Protein AF-A0A1G5VJT3-F1 (afdb_monomer_lite)

Sequence (89 aa):
MIRCPMCDEEIDEDDVEFDCPFCSNMDMGEGFYRCENCETLFDYNGELWVCHYCHNHGMHRFEPSYDDEDYCEDENPDVNQGWVGEHYG

pLDDT: mean 70.48, std 19.37, range [35.09, 91.69]

Secondary structure (DSSP, 8-state):
-EE-TTT--EE-TT--B-S-TTT--S--SS-BEE-TTT--EE-TTSPBPB-TTT--B---------S----------------------

Structure (mmCIF, N/CA/C/O backbone):
data_AF-A0A1G5VJT3-F1
#
_entry.id   AF-A0A1G5VJT3-F1
#
loop_
_atom_site.group_PDB
_atom_site.id
_atom_site.type_symbol
_atom_site.label_atom_id
_atom_site.label_alt_id
_atom_site.label_comp_id
_atom_site.label_asym_id
_atom_site.label_entity_id
_atom_site.label_seq_id
_atom_site.pdbx_PDB_ins_code
_atom_site.Cartn_x
_atom_site.Cartn_y
_atom_site.Cartn_z
_atom_site.occupancy
_atom_site.B_iso_or_equiv
_atom_site.auth_seq_id
_atom_site.auth_comp_id
_atom_site.auth_asym_id
_atom_site.auth_atom_id
_atom_site.pdbx_PDB_model_num
ATOM 1 N N . MET A 1 1 ? -10.551 10.530 6.701 1.00 83.94 1 MET A N 1
ATOM 2 C CA . MET A 1 1 ? -10.366 9.147 7.198 1.00 83.94 1 MET A CA 1
ATOM 3 C C . MET A 1 1 ? -10.631 8.152 6.079 1.00 83.94 1 MET A C 1
ATOM 5 O O . MET A 1 1 ? -11.689 8.198 5.454 1.00 83.94 1 MET A O 1
ATOM 9 N N . ILE A 1 2 ? -9.645 7.302 5.810 1.00 88.69 2 ILE A N 1
ATOM 10 C CA . ILE A 1 2 ? -9.589 6.319 4.722 1.00 88.69 2 ILE A CA 1
ATOM 11 C C . ILE A 1 2 ? -9.485 4.919 5.347 1.00 88.69 2 ILE A C 1
ATOM 13 O O . ILE A 1 2 ? -8.973 4.779 6.451 1.00 88.69 2 ILE A O 1
ATOM 17 N N . ARG A 1 3 ? -9.998 3.877 4.685 1.00 90.25 3 ARG A N 1
ATOM 18 C CA . ARG A 1 3 ? -9.982 2.501 5.213 1.00 90.25 3 ARG A CA 1
ATOM 19 C C . ARG A 1 3 ? -9.042 1.617 4.418 1.00 90.25 3 ARG A C 1
ATOM 21 O O . ARG A 1 3 ? -9.081 1.632 3.190 1.00 90.25 3 ARG A O 1
ATOM 28 N N . CYS A 1 4 ? -8.238 0.822 5.118 1.00 88.56 4 CYS A N 1
ATOM 29 C CA . CYS A 1 4 ? -7.373 -0.148 4.469 1.00 88.56 4 CYS A CA 1
ATOM 30 C C . CYS A 1 4 ? -8.214 -1.213 3.736 1.00 88.56 4 CYS A C 1
ATOM 32 O O . CYS A 1 4 ? -9.033 -1.877 4.375 1.00 88.56 4 CYS A O 1
ATOM 34 N N . PRO A 1 5 ? -7.979 -1.468 2.436 1.00 88.12 5 PRO A N 1
ATOM 35 C CA . PRO A 1 5 ? -8.753 -2.446 1.669 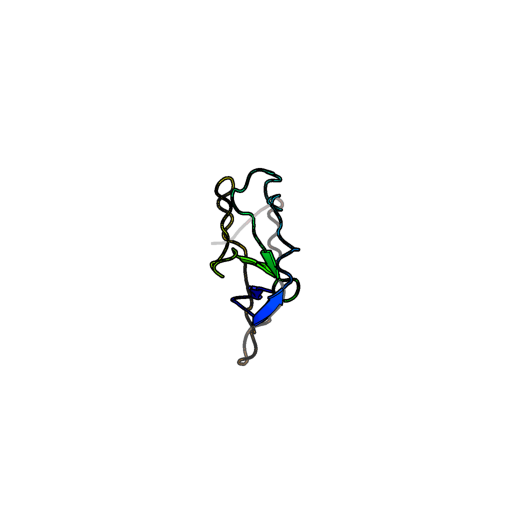1.00 88.12 5 PRO A CA 1
ATOM 36 C C . PRO A 1 5 ? -8.523 -3.907 2.097 1.00 88.12 5 PRO A C 1
ATOM 38 O O . PRO A 1 5 ? -9.287 -4.782 1.696 1.00 88.12 5 PRO A O 1
ATOM 41 N N . MET A 1 6 ? -7.486 -4.187 2.897 1.00 87.00 6 MET A N 1
ATOM 42 C CA . MET A 1 6 ? -7.116 -5.547 3.313 1.00 87.00 6 MET A CA 1
ATOM 43 C C . MET A 1 6 ? -7.574 -5.906 4.729 1.00 87.00 6 MET A C 1
ATOM 45 O O . MET A 1 6 ? -7.967 -7.046 4.964 1.00 87.00 6 MET A O 1
ATOM 49 N N . CYS A 1 7 ? -7.513 -4.965 5.675 1.00 88.19 7 CYS A N 1
ATOM 50 C CA . CYS A 1 7 ? -7.846 -5.219 7.082 1.00 88.19 7 CYS A CA 1
ATOM 51 C C . CYS A 1 7 ? -8.912 -4.279 7.668 1.00 88.19 7 CYS A C 1
ATOM 53 O O . CYS A 1 7 ? -9.235 -4.426 8.843 1.00 88.19 7 CYS A O 1
ATOM 55 N N . ASP A 1 8 ? -9.462 -3.351 6.872 1.00 88.50 8 ASP A N 1
ATOM 56 C CA . ASP A 1 8 ? -10.496 -2.374 7.276 1.00 88.50 8 ASP A CA 1
ATOM 57 C C . ASP A 1 8 ? -10.069 -1.447 8.436 1.00 88.50 8 ASP A C 1
ATOM 59 O O . ASP A 1 8 ? -10.901 -0.827 9.097 1.00 88.50 8 ASP A O 1
ATOM 63 N N . GLU A 1 9 ? -8.758 -1.335 8.684 1.00 89.12 9 GLU A N 1
ATOM 64 C CA . GLU A 1 9 ? -8.198 -0.379 9.643 1.00 89.12 9 GLU A CA 1
ATOM 65 C C . GLU A 1 9 ? -8.449 1.056 9.160 1.00 89.12 9 GLU A C 1
ATOM 67 O O . GLU A 1 9 ? -8.283 1.359 7.971 1.00 89.12 9 GLU A O 1
ATOM 72 N N . GLU A 1 10 ? -8.835 1.941 10.079 1.00 90.62 10 GLU A N 1
ATOM 73 C CA . GLU A 1 10 ? -9.043 3.361 9.795 1.00 90.62 10 GLU A CA 1
ATOM 74 C C . GLU A 1 10 ? -7.706 4.108 9.835 1.00 90.62 10 GLU A C 1
ATOM 76 O O . GLU A 1 10 ? -6.977 4.059 10.821 1.00 90.62 10 GLU A O 1
ATOM 81 N N . ILE A 1 11 ? -7.394 4.804 8.747 1.00 90.56 11 ILE A N 1
ATOM 82 C CA . ILE A 1 11 ? -6.149 5.543 8.531 1.00 90.56 11 ILE A CA 1
ATOM 83 C C . ILE A 1 11 ? -6.495 7.022 8.335 1.00 90.56 11 ILE A C 1
ATOM 85 O O . ILE A 1 11 ? -7.532 7.365 7.742 1.00 90.56 11 ILE A O 1
ATOM 89 N N . ASP A 1 12 ? -5.655 7.907 8.871 1.00 90.00 12 ASP A N 1
ATOM 90 C CA . ASP A 1 12 ? -5.845 9.345 8.716 1.00 90.00 12 ASP A CA 1
ATOM 91 C C . ASP A 1 12 ? -5.581 9.767 7.261 1.00 90.00 12 ASP A C 1
ATOM 93 O O . ASP A 1 12 ? -4.706 9.241 6.578 1.00 90.00 12 ASP A O 1
ATOM 97 N N . GLU A 1 13 ? -6.374 10.710 6.756 1.00 87.00 13 GLU A N 1
ATOM 98 C CA . GLU A 1 13 ? -6.180 11.239 5.401 1.00 87.00 13 GLU A CA 1
ATOM 99 C C . GLU A 1 13 ? -4.915 12.100 5.287 1.00 87.00 13 GLU A C 1
ATOM 101 O O . GLU A 1 13 ? -4.374 12.236 4.187 1.00 87.00 13 GLU A O 1
ATOM 106 N N . ASP A 1 14 ? -4.436 12.622 6.421 1.00 87.94 14 ASP A N 1
ATOM 107 C CA . ASP A 1 14 ? -3.207 13.406 6.530 1.00 87.94 14 ASP A CA 1
ATOM 108 C C . ASP A 1 14 ? -1.928 12.534 6.511 1.00 87.94 14 ASP A C 1
ATOM 110 O O . ASP A 1 14 ? -0.844 13.062 6.257 1.00 87.94 14 ASP A O 1
ATOM 114 N N . ASP A 1 15 ? -2.034 11.208 6.699 1.00 88.12 15 ASP A N 1
ATOM 115 C CA . ASP A 1 15 ? -0.909 10.245 6.691 1.00 88.12 15 ASP A CA 1
ATOM 116 C C . ASP A 1 15 ? -0.500 9.803 5.268 1.00 88.12 15 ASP A C 1
ATOM 118 O O . ASP A 1 15 ? -0.064 8.675 5.027 1.00 88.12 15 ASP A O 1
ATOM 122 N N . VAL A 1 16 ? -0.665 10.687 4.284 1.00 89.19 16 VAL A N 1
ATOM 123 C CA . VAL A 1 16 ? -0.277 10.418 2.896 1.00 89.19 16 VAL A CA 1
ATOM 124 C C . VAL A 1 16 ? 1.245 10.486 2.725 1.00 89.19 16 VAL A C 1
ATOM 126 O O . VAL A 1 16 ? 1.901 11.465 3.090 1.00 89.19 16 VAL A O 1
ATOM 129 N N . GLU A 1 17 ? 1.815 9.457 2.105 1.00 88.25 17 GLU A N 1
ATOM 130 C CA . GLU A 1 17 ? 3.230 9.382 1.756 1.00 88.25 17 GLU A CA 1
ATOM 131 C C . GLU A 1 17 ? 3.456 9.599 0.251 1.00 88.25 17 GLU A C 1
ATOM 133 O O . GLU A 1 17 ? 2.676 9.171 -0.599 1.00 88.25 17 GLU A O 1
ATOM 138 N N . PHE A 1 18 ? 4.565 10.261 -0.093 1.00 87.62 18 PHE A N 1
ATOM 139 C CA . PHE A 1 18 ? 4.954 10.544 -1.486 1.00 87.62 18 PHE A CA 1
ATOM 140 C C . PHE A 1 18 ? 6.304 9.934 -1.874 1.00 87.62 18 PHE A C 1
ATOM 142 O O . PHE A 1 18 ? 6.638 9.891 -3.059 1.00 87.62 18 PHE A O 1
ATOM 149 N N . ASP A 1 19 ? 7.083 9.465 -0.897 1.00 86.19 19 ASP A N 1
ATOM 150 C CA . ASP A 1 19 ? 8.372 8.831 -1.146 1.00 86.19 19 ASP A CA 1
ATOM 151 C C . ASP A 1 19 ? 8.201 7.318 -1.242 1.00 86.19 19 ASP A C 1
ATOM 153 O O . ASP A 1 19 ? 7.682 6.676 -0.334 1.00 86.19 19 ASP A O 1
ATOM 157 N N . CYS A 1 20 ? 8.626 6.723 -2.355 1.00 83.88 20 CYS A N 1
ATOM 158 C CA . CYS A 1 20 ? 8.540 5.273 -2.488 1.00 83.88 20 CYS A CA 1
ATOM 159 C C . CYS A 1 20 ? 9.584 4.586 -1.592 1.00 83.88 20 CYS A C 1
ATOM 161 O O . CYS A 1 20 ? 10.782 4.746 -1.849 1.00 83.88 20 CYS A O 1
ATOM 163 N N . PRO A 1 21 ? 9.187 3.701 -0.659 1.00 80.00 21 PRO A N 1
ATOM 164 C CA . PRO A 1 21 ? 10.118 3.062 0.276 1.00 80.00 21 PRO A CA 1
ATOM 165 C C . PRO A 1 21 ? 11.111 2.098 -0.396 1.00 80.00 21 PRO A C 1
ATOM 167 O O . PRO A 1 21 ? 12.082 1.669 0.222 1.00 80.00 21 PRO A O 1
ATOM 170 N N . PHE A 1 22 ? 10.896 1.747 -1.668 1.00 82.00 22 PHE A N 1
ATOM 171 C CA . PHE A 1 22 ? 11.722 0.777 -2.396 1.00 82.00 22 PHE A CA 1
ATOM 172 C C . PHE A 1 22 ? 12.757 1.411 -3.317 1.00 82.00 22 PHE A C 1
ATOM 174 O O . PHE A 1 22 ? 13.823 0.838 -3.533 1.00 82.00 22 PHE A O 1
ATOM 181 N N . CYS A 1 23 ? 12.432 2.558 -3.911 1.00 82.88 23 CYS A N 1
ATOM 182 C CA . CYS A 1 23 ? 13.323 3.236 -4.850 1.00 82.88 23 CYS A CA 1
ATOM 183 C C . CYS A 1 23 ? 13.657 4.677 -4.452 1.00 82.88 23 CYS A C 1
ATOM 185 O O . CYS A 1 23 ? 14.383 5.326 -5.200 1.00 82.88 23 CYS A O 1
ATOM 187 N N . SER A 1 24 ? 13.131 5.170 -3.322 1.00 79.25 24 SER A N 1
ATOM 188 C CA . SER A 1 24 ? 13.353 6.522 -2.777 1.00 79.25 24 SER A CA 1
ATOM 189 C C . SER A 1 24 ? 13.129 7.638 -3.799 1.00 79.25 24 SER A C 1
ATOM 191 O O . SER A 1 24 ? 13.843 8.642 -3.833 1.00 79.25 24 SER A O 1
ATOM 193 N N . ASN A 1 25 ? 12.180 7.413 -4.710 1.00 79.56 25 ASN A N 1
ATOM 194 C CA . ASN A 1 25 ? 11.740 8.442 -5.637 1.00 79.56 25 ASN A CA 1
ATOM 195 C C . ASN A 1 25 ? 10.601 9.208 -4.959 1.00 79.56 25 ASN A C 1
ATOM 197 O O . ASN A 1 25 ? 9.633 8.599 -4.508 1.00 79.56 25 ASN A O 1
ATOM 201 N N . MET A 1 26 ? 10.728 10.533 -4.944 1.00 69.75 26 MET A N 1
ATOM 202 C CA . MET A 1 26 ? 9.850 11.450 -4.207 1.00 69.75 26 MET A CA 1
ATOM 203 C C . MET A 1 26 ? 8.677 11.998 -5.038 1.00 69.75 26 MET A C 1
ATOM 205 O O . MET A 1 26 ? 7.885 12.784 -4.530 1.00 69.75 26 MET A O 1
ATOM 209 N N . ASP A 1 27 ? 8.584 11.644 -6.324 1.00 64.06 27 ASP A N 1
ATOM 210 C CA . ASP A 1 27 ? 7.562 12.163 -7.243 1.00 64.06 27 ASP A CA 1
ATOM 211 C C . ASP A 1 27 ? 6.672 11.022 -7.754 1.00 64.06 27 ASP A C 1
ATOM 213 O O . ASP A 1 27 ? 6.849 10.493 -8.855 1.00 64.06 27 ASP A O 1
ATOM 217 N N . MET A 1 28 ? 5.771 10.584 -6.872 1.00 68.69 28 MET A N 1
ATOM 218 C CA . MET A 1 28 ? 4.879 9.433 -7.060 1.00 68.69 28 MET A CA 1
ATOM 219 C C . MET A 1 28 ? 3.451 9.820 -7.479 1.00 68.69 28 MET A C 1
ATOM 221 O O . MET A 1 28 ? 2.560 8.974 -7.474 1.00 68.69 28 MET A O 1
ATOM 225 N N . GLY A 1 29 ? 3.219 11.081 -7.857 1.00 75.25 29 GLY A N 1
ATOM 226 C CA . GLY A 1 29 ? 1.896 11.573 -8.245 1.00 75.25 29 GLY A CA 1
ATOM 227 C C . GLY A 1 29 ? 1.017 11.90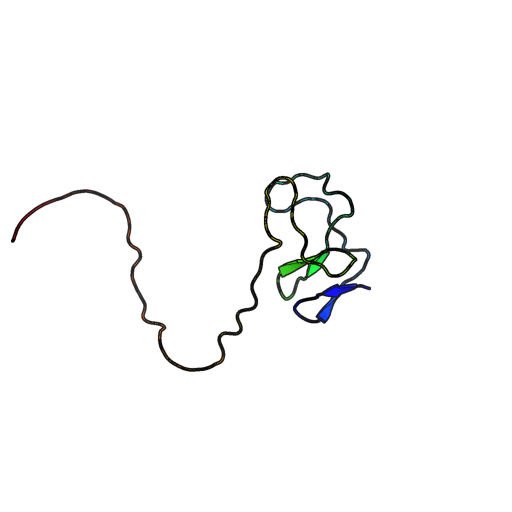8 -7.039 1.00 75.25 29 GLY A C 1
ATOM 228 O O . GLY A 1 29 ? 1.352 12.799 -6.265 1.00 75.25 29 GLY A O 1
ATOM 229 N N . GLU A 1 30 ? -0.121 11.225 -6.903 1.00 79.88 30 GLU A N 1
ATOM 230 C CA . GLU A 1 30 ? -1.153 11.532 -5.894 1.00 79.88 30 GLU A CA 1
ATOM 231 C C . GLU A 1 30 ? -0.806 11.036 -4.475 1.00 79.88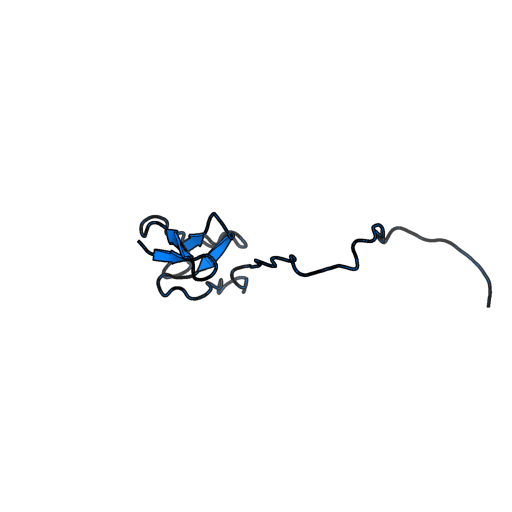 30 GLU A C 1
ATOM 233 O O . GLU A 1 30 ? -1.523 11.351 -3.530 1.00 79.88 30 GLU A O 1
ATOM 238 N N . GLY A 1 31 ? 0.320 10.331 -4.313 1.00 86.88 31 GLY A N 1
ATOM 239 C CA . GLY A 1 31 ? 0.743 9.741 -3.039 1.00 86.88 31 GLY A CA 1
ATOM 240 C C . GLY A 1 31 ? 0.083 8.386 -2.762 1.00 86.88 31 GLY A C 1
ATOM 241 O O . GLY A 1 31 ? -0.703 7.880 -3.565 1.00 86.88 31 GLY A O 1
ATOM 242 N N . PHE A 1 32 ? 0.449 7.764 -1.647 1.00 89.75 32 PHE A N 1
ATOM 243 C CA . PHE A 1 32 ? -0.099 6.490 -1.184 1.00 89.75 32 PHE A CA 1
ATOM 244 C C . PHE A 1 32 ? -0.249 6.483 0.335 1.00 89.75 32 PHE A C 1
ATOM 246 O O . PHE A 1 32 ? 0.372 7.271 1.041 1.00 89.75 32 PHE A O 1
ATOM 253 N N . TYR A 1 33 ? -1.053 5.555 0.834 1.00 91.69 33 TYR A N 1
ATOM 254 C CA . TYR A 1 33 ? -1.247 5.295 2.251 1.00 91.69 33 TYR A CA 1
ATOM 255 C C . TYR A 1 33 ? -0.627 3.955 2.611 1.00 91.69 33 TYR A C 1
ATOM 257 O O . TYR A 1 33 ? -0.739 2.982 1.859 1.00 91.69 33 TYR A O 1
ATOM 265 N N . ARG A 1 34 ? 0.008 3.895 3.781 1.00 89.62 34 ARG A N 1
ATOM 266 C CA . ARG A 1 34 ? 0.545 2.662 4.354 1.00 89.62 34 ARG A CA 1
ATOM 267 C C . ARG A 1 34 ? -0.288 2.265 5.562 1.00 89.62 34 ARG A C 1
ATOM 269 O O . ARG A 1 34 ? -0.348 2.986 6.548 1.00 89.62 34 ARG A O 1
ATOM 276 N N . CYS A 1 35 ? -0.900 1.088 5.512 1.00 89.00 35 CYS A N 1
ATOM 277 C CA . CYS A 1 35 ? -1.544 0.532 6.695 1.00 89.00 35 CYS A CA 1
ATOM 278 C C . CYS A 1 35 ? -0.488 -0.013 7.663 1.00 89.0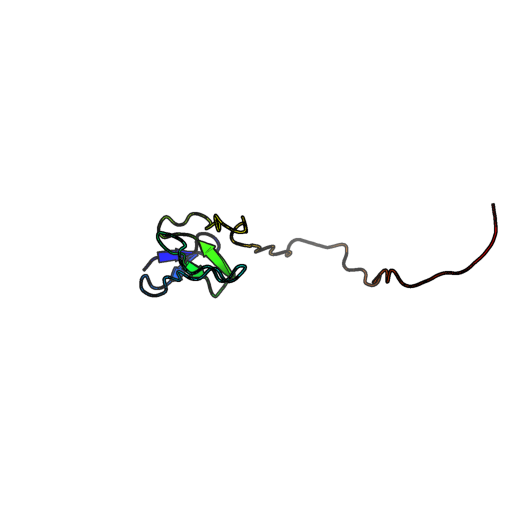0 35 CYS A C 1
ATOM 280 O O . CYS A 1 35 ? 0.243 -0.928 7.302 1.00 89.00 35 CYS A O 1
ATOM 282 N N . GLU A 1 36 ? -0.430 0.474 8.902 1.00 87.44 36 GLU A N 1
ATOM 283 C CA . GLU A 1 36 ? 0.525 -0.045 9.896 1.00 87.44 36 GLU A CA 1
ATOM 284 C C . GLU A 1 36 ? 0.237 -1.494 10.321 1.00 87.44 36 GLU A C 1
ATOM 286 O O . GLU A 1 36 ? 1.152 -2.222 10.694 1.00 87.44 36 GLU A O 1
ATOM 291 N N . ASN A 1 37 ? -1.024 -1.934 10.244 1.00 87.44 37 ASN A N 1
ATOM 292 C CA . ASN A 1 37 ? -1.443 -3.258 10.710 1.00 87.44 37 ASN A CA 1
ATOM 293 C C . ASN A 1 37 ? -1.077 -4.384 9.724 1.00 87.44 37 ASN A C 1
ATOM 295 O O . ASN A 1 37 ? -0.615 -5.448 10.125 1.00 87.44 37 ASN A O 1
ATOM 299 N N . CYS A 1 38 ? -1.291 -4.165 8.425 1.00 86.31 38 CYS A N 1
ATOM 300 C CA . CYS A 1 38 ? -1.056 -5.184 7.392 1.00 86.31 38 CYS A CA 1
ATOM 301 C C . CYS A 1 38 ? -0.004 -4.779 6.352 1.00 86.31 38 CYS A C 1
ATOM 303 O O . CYS A 1 38 ? 0.133 -5.455 5.333 1.00 86.31 38 CYS A O 1
ATOM 305 N N . GLU A 1 39 ? 0.677 -3.653 6.582 1.00 86.44 39 GLU A N 1
ATOM 306 C CA . GLU A 1 39 ? 1.728 -3.067 5.736 1.00 86.44 39 GLU A CA 1
ATOM 307 C C . GLU A 1 39 ? 1.322 -2.832 4.274 1.00 86.44 39 GLU A C 1
ATOM 309 O O . GLU A 1 39 ? 2.161 -2.545 3.424 1.00 86.44 39 GLU A O 1
ATOM 314 N N . THR A 1 40 ? 0.020 -2.900 3.984 1.00 86.75 40 THR A N 1
ATOM 315 C CA . THR A 1 40 ? -0.513 -2.728 2.636 1.00 86.75 40 THR A CA 1
ATOM 316 C C . THR A 1 40 ? -0.361 -1.278 2.204 1.00 86.75 40 THR A C 1
ATOM 318 O O . THR A 1 40 ? -0.734 -0.363 2.942 1.00 86.75 40 THR A O 1
ATOM 321 N N . LEU A 1 41 ? 0.150 -1.097 0.986 1.00 89.19 41 LEU A N 1
ATOM 322 C CA . LEU A 1 41 ? 0.244 0.193 0.313 1.00 89.19 41 LEU A CA 1
ATOM 323 C C . LEU A 1 41 ? -0.929 0.344 -0.654 1.00 89.19 41 LEU A C 1
ATOM 325 O O . LEU A 1 41 ? -1.128 -0.508 -1.524 1.00 89.19 41 LEU A O 1
ATOM 329 N N . PHE A 1 42 ? -1.707 1.408 -0.510 1.00 89.44 42 PHE A N 1
ATOM 330 C CA . PHE A 1 42 ? -2.917 1.626 -1.300 1.00 89.44 42 PHE A CA 1
ATOM 331 C C . PHE A 1 42 ? -3.169 3.121 -1.537 1.00 89.44 42 PHE A C 1
ATOM 333 O O . PHE A 1 42 ? -2.607 3.965 -0.844 1.00 89.44 42 PHE A O 1
ATOM 340 N N . ASP A 1 43 ? -3.946 3.465 -2.559 1.00 89.25 43 ASP A N 1
ATOM 341 C CA . ASP A 1 43 ? -4.252 4.851 -2.920 1.00 89.25 43 ASP A CA 1
ATOM 342 C C . ASP A 1 43 ? -5.512 5.379 -2.202 1.00 89.25 43 ASP A C 1
ATOM 344 O O . ASP A 1 43 ? -6.183 4.662 -1.458 1.00 89.25 43 ASP A O 1
ATOM 348 N N . TYR A 1 44 ? -5.870 6.648 -2.421 1.00 87.94 44 TYR A N 1
ATOM 349 C CA . TYR A 1 44 ? -7.084 7.231 -1.825 1.00 87.94 44 TYR A CA 1
ATOM 350 C C . TYR A 1 44 ? -8.388 6.584 -2.328 1.00 87.94 44 TYR A C 1
ATOM 352 O O . TYR A 1 44 ? -9.431 6.745 -1.690 1.00 87.94 44 TYR A O 1
ATOM 360 N N . ASN A 1 45 ? -8.350 5.866 -3.456 1.00 88.62 45 ASN A N 1
ATOM 361 C CA . ASN A 1 45 ? -9.485 5.102 -3.972 1.00 88.62 45 ASN A CA 1
ATOM 362 C C . ASN A 1 45 ? -9.628 3.740 -3.274 1.00 88.62 45 ASN A C 1
ATOM 364 O O . ASN A 1 45 ? -10.640 3.064 -3.467 1.00 88.62 45 ASN A O 1
ATOM 368 N N . GLY A 1 46 ? -8.652 3.340 -2.452 1.00 85.81 46 GLY A N 1
ATOM 369 C CA . GLY A 1 46 ? -8.608 2.022 -1.829 1.00 85.81 46 GLY A CA 1
ATOM 370 C C . GLY A 1 46 ? -8.072 0.931 -2.759 1.00 85.81 46 GLY A C 1
ATOM 371 O O . GLY A 1 46 ? -8.265 -0.251 -2.480 1.00 85.81 46 GLY A O 1
ATOM 372 N N . GLU A 1 47 ? -7.420 1.293 -3.864 1.00 86.75 47 GLU A N 1
ATOM 373 C CA . GLU A 1 47 ? -6.770 0.355 -4.778 1.00 86.75 47 GLU A CA 1
ATOM 374 C C . GLU A 1 47 ? -5.309 0.129 -4.366 1.00 86.75 47 GLU A C 1
ATOM 376 O O . GLU A 1 47 ? -4.662 1.010 -3.802 1.00 86.75 47 GLU A O 1
ATOM 381 N N . LEU A 1 48 ? -4.764 -1.065 -4.631 1.00 86.88 48 LEU A N 1
ATOM 382 C CA . LEU A 1 48 ? -3.363 -1.360 -4.316 1.00 86.88 48 LEU A CA 1
ATOM 383 C C . LEU A 1 48 ? -2.442 -0.413 -5.080 1.00 86.88 48 LEU A C 1
ATOM 385 O O . LEU A 1 48 ? -2.476 -0.339 -6.310 1.00 86.88 48 LEU A O 1
ATOM 389 N N . TRP A 1 49 ? -1.578 0.266 -4.339 1.00 87.44 49 TRP A N 1
ATOM 390 C CA . TRP A 1 49 ? -0.667 1.227 -4.923 1.00 87.44 49 TRP A CA 1
ATOM 391 C C . TRP A 1 49 ? 0.507 0.505 -5.582 1.00 87.44 49 TRP A C 1
ATOM 393 O O . TRP A 1 49 ? 1.060 -0.458 -5.046 1.00 87.44 49 TRP A O 1
ATOM 403 N N . VAL A 1 50 ? 0.911 0.980 -6.757 1.00 81.50 50 VAL A N 1
ATOM 404 C CA . VAL A 1 50 ? 2.042 0.427 -7.502 1.00 81.50 50 VAL A CA 1
ATOM 405 C C . VAL A 1 50 ? 2.977 1.556 -7.891 1.00 81.50 50 VAL A C 1
ATOM 407 O O . VAL A 1 50 ? 2.586 2.516 -8.551 1.00 81.50 50 VAL A O 1
ATOM 410 N N . CYS A 1 51 ? 4.250 1.415 -7.536 1.00 81.88 51 CYS A N 1
ATOM 411 C CA . CYS A 1 51 ? 5.263 2.377 -7.946 1.00 81.88 51 CYS A CA 1
ATOM 412 C C . CYS A 1 51 ? 5.539 2.263 -9.454 1.00 81.88 51 CYS A C 1
ATOM 414 O O . CYS A 1 51 ? 6.037 1.234 -9.911 1.00 81.88 51 CYS A O 1
ATOM 416 N N . HIS A 1 52 ? 5.334 3.332 -10.225 1.00 77.94 52 HIS A N 1
ATOM 417 C CA . HIS A 1 52 ? 5.635 3.352 -11.666 1.00 77.94 52 HIS A CA 1
ATOM 418 C C . HIS A 1 52 ? 7.123 3.175 -12.009 1.00 77.94 52 HIS A C 1
ATOM 420 O O . HIS A 1 52 ? 7.450 2.759 -13.116 1.00 77.94 52 HIS A O 1
ATOM 426 N N . TYR A 1 53 ? 8.036 3.497 -11.089 1.00 80.19 53 TYR A N 1
ATOM 427 C CA . TYR A 1 53 ? 9.478 3.457 -11.358 1.00 80.19 53 TYR A CA 1
ATOM 428 C C . TYR A 1 53 ? 10.097 2.086 -11.102 1.00 80.19 53 TYR A C 1
ATOM 430 O O . TYR A 1 53 ? 10.910 1.620 -11.897 1.00 80.19 53 TYR A O 1
ATOM 438 N N . CYS A 1 54 ? 9.738 1.442 -9.990 1.00 80.62 54 CYS A N 1
ATOM 439 C CA . CYS A 1 54 ? 10.271 0.128 -9.627 1.00 80.62 54 CYS A CA 1
ATOM 440 C C . CYS A 1 54 ? 9.267 -1.010 -9.819 1.00 80.62 54 CYS A C 1
ATOM 442 O O . CYS A 1 54 ? 9.612 -2.154 -9.539 1.00 80.62 54 CYS A O 1
ATOM 444 N N . HIS A 1 55 ? 8.052 -0.706 -10.300 1.00 72.12 55 HIS A N 1
ATOM 445 C CA . HIS A 1 55 ? 6.967 -1.669 -10.512 1.00 72.12 55 HIS A CA 1
ATOM 446 C C . HIS A 1 55 ? 6.746 -2.557 -9.286 1.00 72.12 55 HIS A C 1
ATOM 448 O O . HIS A 1 55 ? 6.384 -3.727 -9.407 1.00 72.12 55 HIS A O 1
ATOM 454 N N . ASN A 1 56 ? 6.996 -2.009 -8.092 1.00 65.38 56 ASN A N 1
ATOM 455 C CA . ASN A 1 56 ? 6.729 -2.754 -6.888 1.00 65.38 56 ASN A CA 1
ATOM 456 C C . ASN A 1 56 ? 5.217 -2.819 -6.707 1.00 65.38 56 ASN A C 1
ATOM 458 O O . ASN A 1 56 ? 4.568 -1.784 -6.555 1.00 65.38 56 ASN A O 1
ATOM 462 N N . HIS A 1 57 ? 4.672 -4.027 -6.790 1.00 61.12 57 HIS A N 1
ATOM 463 C CA . HIS A 1 57 ? 3.272 -4.279 -6.494 1.00 61.12 57 HIS A CA 1
ATOM 464 C C . HIS A 1 57 ? 3.114 -4.055 -4.995 1.00 61.12 57 HIS A C 1
ATOM 466 O O . HIS A 1 57 ? 3.732 -4.814 -4.263 1.00 61.12 57 HIS A O 1
ATOM 472 N N . GLY A 1 58 ? 2.379 -3.025 -4.552 1.00 59.19 58 GLY A N 1
ATOM 473 C CA . GLY A 1 58 ? 2.260 -2.602 -3.148 1.00 59.19 58 GLY A CA 1
ATOM 474 C C . GLY A 1 58 ? 2.141 -3.772 -2.178 1.00 59.19 58 GLY A C 1
ATOM 475 O O . GLY A 1 58 ? 1.046 -4.287 -1.959 1.00 59.19 58 GLY A O 1
ATOM 476 N N . MET A 1 59 ? 3.285 -4.249 -1.675 1.00 57.00 59 MET A N 1
ATOM 477 C CA . MET A 1 59 ? 3.352 -5.615 -1.153 1.00 57.00 59 MET A CA 1
ATOM 478 C C . MET A 1 59 ? 2.583 -5.686 0.171 1.00 57.00 59 MET A C 1
ATOM 480 O O . MET A 1 59 ? 2.804 -4.838 1.026 1.00 57.00 59 MET A O 1
ATOM 484 N N . HIS A 1 60 ? 1.532 -6.514 0.292 1.00 59.22 60 HIS A N 1
ATOM 485 C CA . HIS A 1 60 ? 1.486 -7.991 0.436 1.00 59.22 60 HIS A CA 1
ATOM 486 C C . HIS A 1 60 ? 2.039 -8.437 1.807 1.00 59.22 60 HIS A C 1
ATOM 488 O O . HIS A 1 60 ? 3.124 -8.026 2.175 1.00 59.22 60 HIS A O 1
ATOM 494 N N . ARG A 1 61 ? 1.438 -9.340 2.597 1.00 46.38 61 ARG A N 1
ATOM 495 C CA . ARG A 1 61 ? 0.570 -10.488 2.288 1.00 46.38 61 ARG A CA 1
ATOM 496 C C . ARG A 1 61 ? -0.065 -10.963 3.615 1.00 46.38 61 ARG A C 1
ATOM 498 O O . ARG A 1 61 ? 0.645 -11.515 4.448 1.00 46.38 61 ARG A O 1
ATOM 505 N N . PHE A 1 62 ? -1.369 -10.779 3.838 1.00 43.94 62 PHE A N 1
ATOM 506 C CA . PHE A 1 62 ? -2.037 -11.518 4.920 1.00 43.94 62 PHE A CA 1
ATOM 507 C C . PHE A 1 62 ? -2.284 -12.938 4.391 1.00 43.94 62 PHE A C 1
ATOM 509 O O . PHE A 1 62 ? -3.272 -13.183 3.706 1.00 43.94 62 PHE A O 1
ATOM 516 N N . GLU A 1 63 ? -1.345 -13.860 4.623 1.00 45.66 63 GLU A N 1
ATOM 517 C CA . GLU A 1 63 ? -1.686 -15.284 4.692 1.00 45.66 63 GLU A CA 1
ATOM 518 C C . GLU A 1 63 ? -1.985 -15.583 6.161 1.00 45.66 63 GLU A C 1
ATOM 520 O O . GLU A 1 63 ? -1.057 -15.821 6.934 1.00 45.66 63 GLU A O 1
ATOM 525 N N . PRO A 1 64 ? -3.255 -15.556 6.600 1.00 43.25 64 PRO A N 1
ATOM 526 C CA . PRO A 1 64 ? -3.603 -16.250 7.818 1.00 43.25 64 PRO A CA 1
ATOM 527 C C . PRO A 1 64 ? -3.543 -17.740 7.481 1.00 43.25 64 PRO A C 1
ATOM 529 O O . PRO A 1 64 ? -4.528 -18.325 7.039 1.00 43.25 64 PRO A O 1
ATOM 532 N N . SER A 1 65 ? -2.377 -18.364 7.639 1.00 43.31 65 SER A N 1
ATOM 533 C CA . SER A 1 65 ? -2.277 -19.822 7.651 1.00 43.31 65 SER A CA 1
ATOM 534 C C . SER A 1 65 ? -2.831 -20.329 8.985 1.00 43.31 65 SER A C 1
ATOM 536 O O . SER A 1 65 ? -2.077 -20.661 9.896 1.00 43.31 65 SER A O 1
ATOM 538 N N . TYR A 1 66 ? -4.151 -20.316 9.141 1.00 49.81 66 TYR A N 1
ATOM 539 C CA . TYR A 1 66 ? -4.824 -20.989 10.253 1.00 49.81 66 TYR A CA 1
ATOM 540 C C . TYR A 1 66 ? -6.040 -21.763 9.739 1.00 49.81 66 TYR A C 1
ATOM 542 O O . TYR A 1 66 ? -7.165 -21.527 10.153 1.00 49.81 66 TYR A O 1
ATOM 550 N N . ASP A 1 67 ? -5.746 -22.651 8.798 1.00 44.19 67 ASP A N 1
ATOM 551 C CA . ASP A 1 67 ? -6.417 -23.918 8.492 1.00 44.19 67 ASP A CA 1
ATOM 552 C C . ASP A 1 67 ? -5.307 -24.732 7.794 1.00 44.19 67 ASP A C 1
ATOM 554 O O . ASP A 1 67 ? -4.691 -24.226 6.858 1.00 44.19 67 ASP A O 1
ATOM 558 N N . ASP A 1 68 ? -4.921 -25.952 8.123 1.00 44.06 68 ASP A N 1
ATOM 559 C CA . ASP A 1 68 ? -5.155 -26.864 9.232 1.00 44.06 68 ASP A CA 1
ATOM 560 C C . ASP A 1 68 ? -4.167 -28.000 8.884 1.00 44.06 68 ASP A C 1
ATOM 562 O O . ASP A 1 68 ? -4.308 -28.596 7.822 1.00 44.06 68 ASP A O 1
ATOM 566 N N . GLU A 1 69 ? -3.140 -28.230 9.710 1.00 48.78 69 GLU A N 1
ATOM 567 C CA . GLU A 1 69 ? -2.215 -29.384 9.661 1.00 48.78 69 GLU A CA 1
ATOM 568 C C . GLU A 1 69 ? -1.350 -29.603 8.380 1.00 48.78 69 GLU A C 1
ATOM 570 O O . GLU A 1 69 ? -1.796 -29.537 7.243 1.00 48.78 69 GLU A O 1
ATOM 575 N N . ASP A 1 70 ? -0.081 -29.980 8.594 1.00 50.59 70 ASP A N 1
ATOM 576 C CA . ASP A 1 70 ? 0.850 -30.550 7.596 1.00 50.59 70 ASP A CA 1
ATOM 577 C C . ASP A 1 70 ? 1.658 -29.570 6.707 1.00 50.59 70 ASP A C 1
ATOM 579 O O . ASP A 1 70 ? 1.333 -29.293 5.557 1.00 50.59 70 ASP A O 1
ATOM 583 N N . TYR A 1 71 ? 2.756 -29.046 7.271 1.00 44.44 71 TYR A N 1
ATOM 584 C CA . TYR A 1 71 ? 4.161 -29.253 6.837 1.00 44.44 71 TYR A CA 1
ATOM 585 C C . TYR A 1 71 ? 5.053 -28.066 7.257 1.00 44.44 71 TYR A C 1
ATOM 587 O O . TYR A 1 71 ? 5.502 -27.260 6.445 1.00 44.44 71 TYR A O 1
ATOM 595 N N . CYS A 1 72 ? 5.352 -27.974 8.554 1.00 56.03 72 CYS A N 1
ATOM 596 C CA . CYS A 1 72 ? 6.565 -27.302 9.018 1.00 56.03 72 CYS A CA 1
ATOM 597 C C . CYS A 1 72 ? 7.560 -28.393 9.419 1.00 56.03 72 CYS A C 1
ATOM 599 O O . CYS A 1 72 ? 7.639 -28.749 10.593 1.00 56.03 72 CYS A O 1
ATOM 601 N N . GLU A 1 73 ? 8.285 -28.947 8.445 1.00 42.62 73 GLU A N 1
ATOM 602 C CA . GLU A 1 73 ? 9.570 -29.585 8.725 1.00 42.62 73 GLU A CA 1
ATOM 603 C C . GLU A 1 73 ? 10.695 -28.676 8.238 1.00 42.62 73 GLU A C 1
ATOM 605 O O . GLU A 1 73 ? 10.730 -28.192 7.106 1.00 42.62 73 GLU A O 1
ATOM 610 N N . ASP A 1 74 ? 11.552 -28.427 9.209 1.00 46.56 74 ASP A N 1
ATOM 611 C CA . ASP A 1 74 ? 12.761 -27.641 9.243 1.00 46.56 74 ASP A CA 1
ATOM 612 C C . ASP A 1 74 ? 13.820 -28.072 8.205 1.00 46.56 74 ASP A C 1
ATOM 614 O O . ASP A 1 74 ? 13.803 -29.177 7.667 1.00 46.56 74 ASP A O 1
ATOM 618 N N . GLU A 1 75 ? 14.795 -27.178 8.025 1.00 45.94 75 GLU A N 1
ATOM 619 C CA . GLU A 1 75 ? 16.139 -27.419 7.479 1.00 45.94 75 GLU A CA 1
ATOM 620 C C . GLU A 1 75 ? 16.294 -27.766 5.983 1.00 45.94 75 GLU A C 1
ATOM 622 O O . GLU A 1 75 ? 16.374 -28.924 5.586 1.00 45.94 75 GLU A O 1
ATOM 627 N N . ASN A 1 76 ? 16.555 -26.743 5.154 1.00 45.12 76 ASN A N 1
ATOM 628 C CA . ASN A 1 76 ? 17.681 -26.796 4.203 1.00 45.12 76 ASN A CA 1
ATOM 629 C C . ASN A 1 76 ? 18.116 -25.390 3.740 1.00 45.12 76 ASN A C 1
ATOM 631 O O . ASN A 1 76 ? 17.571 -24.847 2.775 1.00 45.12 76 ASN A O 1
ATOM 635 N N . PRO A 1 77 ? 19.124 -24.777 4.386 1.00 48.72 77 PRO A N 1
ATOM 636 C CA . PRO A 1 77 ? 19.860 -23.673 3.794 1.00 48.72 77 PRO A CA 1
ATOM 637 C C . PRO A 1 77 ? 20.858 -24.251 2.784 1.00 48.72 77 PRO A C 1
ATOM 639 O O . PRO A 1 77 ? 21.985 -24.575 3.154 1.00 48.72 77 PRO A O 1
A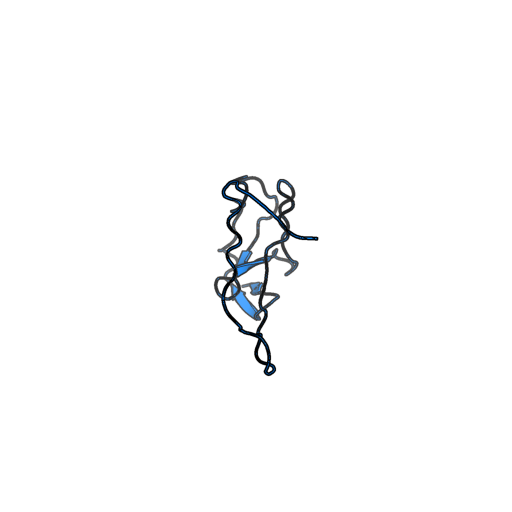TOM 642 N N . ASP A 1 78 ? 20.475 -24.396 1.512 1.00 43.12 78 ASP A N 1
ATOM 643 C CA . ASP A 1 78 ? 21.435 -24.838 0.492 1.00 43.12 78 ASP A CA 1
ATOM 644 C C . ASP A 1 78 ? 22.331 -23.669 0.058 1.00 43.12 78 ASP A C 1
ATOM 646 O O . ASP A 1 78 ? 22.095 -22.894 -0.874 1.00 43.12 78 ASP A O 1
ATOM 650 N N . VAL A 1 79 ? 23.355 -23.514 0.888 1.00 45.62 79 VAL A N 1
ATOM 651 C CA . VAL A 1 79 ? 24.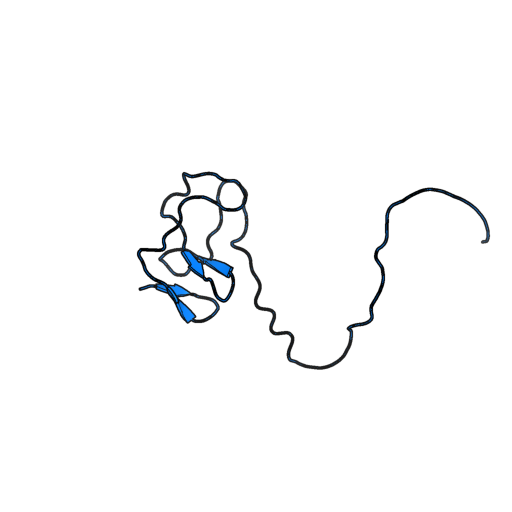589 -22.783 0.684 1.00 45.62 79 VAL A CA 1
ATOM 652 C C . VAL A 1 79 ? 25.246 -23.204 -0.630 1.00 45.62 79 VAL A C 1
ATOM 654 O O . VAL A 1 79 ? 25.887 -24.243 -0.733 1.00 45.62 79 VAL A O 1
ATOM 657 N N . ASN A 1 80 ? 25.201 -22.324 -1.626 1.00 45.78 80 ASN A N 1
ATOM 658 C CA . ASN A 1 80 ? 26.050 -22.426 -2.812 1.00 45.78 80 ASN A CA 1
ATOM 659 C C . ASN A 1 80 ? 27.519 -22.086 -2.467 1.00 45.78 80 ASN A C 1
ATOM 661 O O . ASN A 1 80 ? 28.055 -21.054 -2.877 1.00 45.78 80 ASN A O 1
ATOM 665 N N . GLN A 1 81 ? 28.165 -22.937 -1.666 1.00 39.78 81 GLN A N 1
ATOM 666 C CA . GLN A 1 81 ? 29.591 -22.882 -1.357 1.00 39.78 81 GLN A CA 1
ATOM 667 C C . GLN A 1 81 ? 30.281 -24.197 -1.735 1.00 39.78 81 GLN A C 1
ATOM 669 O O . GLN A 1 81 ? 30.242 -25.162 -0.988 1.00 39.78 81 GLN A O 1
ATOM 674 N N . GLY A 1 82 ? 31.001 -24.171 -2.860 1.00 35.09 82 GLY A N 1
ATOM 675 C CA . GLY A 1 82 ? 32.298 -24.841 -3.007 1.00 35.09 82 GLY A CA 1
ATOM 676 C C . GLY A 1 82 ? 32.331 -26.369 -3.173 1.00 35.09 82 GLY A C 1
ATOM 677 O O . GLY A 1 82 ? 32.074 -27.115 -2.246 1.00 35.09 82 GLY A O 1
ATOM 678 N N . TRP A 1 83 ? 32.786 -26.797 -4.357 1.00 45.72 83 TRP A N 1
ATOM 679 C CA . TRP A 1 83 ? 33.691 -27.927 -4.645 1.00 45.72 83 TRP A CA 1
ATOM 680 C C . TRP A 1 83 ? 33.827 -29.079 -3.619 1.00 45.72 83 TRP A C 1
ATOM 682 O O . TRP A 1 83 ? 34.288 -28.866 -2.505 1.00 45.72 83 TRP A O 1
ATOM 692 N N . VAL A 1 84 ? 33.640 -30.327 -4.081 1.00 42.06 84 VAL A N 1
ATOM 693 C CA . VAL A 1 84 ? 34.664 -31.398 -4.238 1.00 42.06 84 VAL A CA 1
ATOM 694 C C . VAL A 1 84 ? 33.972 -32.779 -4.296 1.00 42.06 84 VAL A C 1
ATOM 696 O O . VAL A 1 84 ? 33.374 -33.211 -3.325 1.00 42.06 84 VAL A O 1
ATOM 699 N N . GLY A 1 85 ? 34.159 -33.498 -5.413 1.00 40.47 85 GLY A N 1
ATOM 700 C CA . GLY A 1 85 ? 34.551 -34.917 -5.389 1.00 40.47 85 GLY A CA 1
ATOM 701 C C . GLY A 1 85 ? 33.498 -36.038 -5.300 1.00 40.47 85 GLY A C 1
ATOM 702 O O . GLY A 1 85 ? 32.883 -36.257 -4.271 1.00 40.47 85 GLY A O 1
ATOM 703 N N . GLU A 1 86 ? 33.508 -36.860 -6.358 1.00 46.00 86 GLU A N 1
ATOM 704 C CA . GLU A 1 86 ? 33.646 -38.331 -6.313 1.00 46.00 86 GLU A CA 1
ATOM 705 C C . GLU A 1 86 ? 32.421 -39.270 -6.142 1.00 46.00 86 GLU A C 1
ATOM 707 O O . GLU A 1 86 ? 31.836 -39.413 -5.079 1.00 46.00 86 GLU A O 1
ATOM 712 N N . HIS A 1 87 ? 32.220 -40.059 -7.216 1.00 43.28 87 HIS A N 1
ATOM 713 C CA . HIS A 1 87 ? 31.900 -41.498 -7.253 1.00 43.28 87 HIS A CA 1
ATOM 714 C C . HIS A 1 87 ? 30.505 -42.000 -6.809 1.00 43.28 87 HIS A C 1
ATOM 716 O O . HIS A 1 87 ? 30.186 -42.057 -5.631 1.00 43.28 87 HIS A O 1
ATOM 722 N N . TYR A 1 88 ? 29.720 -42.499 -7.776 1.00 45.81 88 TYR A N 1
ATOM 723 C CA . TYR A 1 88 ? 29.355 -43.919 -8.002 1.00 45.81 88 TYR A CA 1
ATOM 724 C C . TYR A 1 88 ? 28.048 -43.995 -8.811 1.00 45.81 88 TYR A C 1
ATOM 726 O O . TYR A 1 88 ? 27.002 -43.533 -8.362 1.00 45.81 88 TYR A O 1
ATOM 734 N N . GLY A 1 89 ? 28.121 -44.607 -9.996 1.00 38.62 89 GLY A N 1
ATOM 735 C CA . GLY A 1 89 ? 26.992 -44.893 -10.883 1.00 38.62 89 GLY A CA 1
ATOM 736 C C . GLY A 1 89 ? 27.471 -45.313 -12.258 1.00 38.62 89 GLY A C 1
ATOM 737 O O . GLY A 1 89 ? 27.603 -44.412 -13.110 1.00 38.62 89 GLY A O 1
#

Radius of gyration: 20.63 Å; chains: 1; bounding box: 45×58×22 Å

Organism: NCBI:txid230361

Foldseek 3Di:
DAAALPPRDDDDPVQFAQQDPPPRDRHQDQGWHADPVFRFIGHRVNHGDARPPPRPRRDDDPPPPPDDDDDDDDDDPPDPDDDDDDDDD